Protein AF-A0A7G5H5K5-F1 (afdb_monomer_lite)

Secondary structure (DSSP, 8-state):
-----TTS--SSS------------------HHHHHHHHHHTTPEEEEEEEPTTSS-EEEEEE-SSSS--SPEEEEEESSHHHHHHHHHHHHHHSSEEE-

Sequence (100 aa):
MKAYDPDQLNLFYDFRPLVPAFDKPVESYTRVQDKLEAAAAKNQSLIRLQISYGGGESIIKIQTKGDGATGWRYLRKFNDVKEAKDTYAEMLKSGDYAEG

Structure (mmCIF, N/CA/C/O backbone):
data_AF-A0A7G5H5K5-F1
#
_entry.id   AF-A0A7G5H5K5-F1
#
loop_
_atom_site.group_PDB
_atom_site.id
_atom_site.type_symbol
_atom_site.label_atom_id
_atom_site.label_alt_id
_atom_site.label_comp_id
_atom_site.label_asym_id
_atom_site.label_entity_id
_atom_site.label_seq_id
_atom_site.pdbx_PDB_ins_code
_atom_site.Cartn_x
_atom_site.Cartn_y
_atom_site.Cartn_z
_atom_site.occupancy
_atom_site.B_iso_or_equiv
_atom_site.auth_seq_id
_atom_site.auth_comp_id
_atom_site.auth_asym_id
_atom_site.auth_atom_id
_atom_site.pdbx_PDB_model_num
ATOM 1 N N . MET A 1 1 ? -20.255 -59.292 -8.718 1.00 42.41 1 MET A N 1
ATOM 2 C CA . MET A 1 1 ? -20.382 -58.134 -7.810 1.00 42.41 1 MET A CA 1
ATOM 3 C C . MET A 1 1 ? -19.060 -58.002 -7.078 1.00 42.41 1 MET A C 1
ATOM 5 O O . MET A 1 1 ? -18.733 -58.890 -6.306 1.00 42.41 1 MET A O 1
ATOM 9 N N . LYS A 1 2 ? -18.238 -57.011 -7.439 1.00 46.25 2 LYS A N 1
ATOM 10 C CA . LYS A 1 2 ? -16.940 -56.780 -6.792 1.00 46.25 2 LYS A CA 1
ATOM 11 C C . LYS A 1 2 ? -17.146 -55.762 -5.675 1.00 46.25 2 LYS A C 1
ATOM 13 O O . LYS A 1 2 ? -17.751 -54.721 -5.912 1.00 46.25 2 LYS A O 1
ATOM 18 N N . ALA A 1 3 ? -16.723 -56.146 -4.477 1.00 45.00 3 ALA A N 1
ATOM 19 C CA . ALA A 1 3 ? -16.765 -55.344 -3.268 1.00 45.00 3 ALA A CA 1
ATOM 20 C C . ALA A 1 3 ? -16.015 -54.019 -3.477 1.00 45.00 3 ALA A C 1
ATOM 22 O O . ALA A 1 3 ? -14.933 -54.007 -4.061 1.00 45.00 3 ALA A O 1
ATOM 23 N N . TYR A 1 4 ? -16.622 -52.918 -3.040 1.00 45.72 4 TYR A N 1
ATOM 24 C CA . TYR A 1 4 ? -15.960 -51.623 -2.919 1.00 45.72 4 TYR A CA 1
ATOM 25 C C . TYR A 1 4 ? -15.103 -51.659 -1.647 1.00 45.72 4 TYR A C 1
ATOM 27 O O . TYR A 1 4 ? -15.652 -51.681 -0.548 1.00 45.72 4 TYR A O 1
ATOM 35 N N . ASP A 1 5 ? -13.780 -51.694 -1.802 1.00 55.22 5 ASP A N 1
ATOM 36 C CA . ASP A 1 5 ? -12.823 -51.435 -0.722 1.00 55.22 5 ASP A CA 1
ATOM 37 C C . ASP A 1 5 ? -12.791 -49.918 -0.435 1.00 55.22 5 ASP A C 1
ATOM 39 O O . ASP A 1 5 ? -12.494 -49.140 -1.349 1.00 55.22 5 ASP A O 1
ATOM 43 N N . PRO A 1 6 ? -13.095 -49.458 0.792 1.00 56.53 6 PRO A N 1
ATOM 44 C CA . PRO A 1 6 ? -13.094 -48.034 1.138 1.00 56.53 6 PRO A CA 1
ATOM 45 C C . PRO A 1 6 ? -11.688 -47.422 1.305 1.00 56.53 6 PRO A C 1
ATOM 47 O O . PRO A 1 6 ? -11.581 -46.211 1.479 1.00 56.53 6 PRO A O 1
ATOM 50 N N . ASP A 1 7 ? -10.614 -48.211 1.199 1.00 54.41 7 ASP A N 1
ATOM 51 C CA . ASP A 1 7 ? -9.226 -47.748 1.380 1.00 54.41 7 ASP A CA 1
ATOM 52 C C . ASP A 1 7 ? -8.541 -47.225 0.099 1.00 54.41 7 ASP A C 1
ATOM 54 O O . ASP A 1 7 ? -7.384 -46.807 0.125 1.00 54.41 7 ASP A O 1
ATOM 58 N N . GLN A 1 8 ? -9.237 -47.173 -1.042 1.00 51.41 8 GLN A N 1
ATOM 59 C CA . GLN A 1 8 ? -8.686 -46.624 -2.296 1.00 51.41 8 GLN A CA 1
ATOM 60 C C . GLN A 1 8 ? -8.892 -45.109 -2.476 1.00 51.41 8 GLN A C 1
ATOM 62 O O . GLN A 1 8 ? -8.897 -44.599 -3.596 1.00 51.41 8 GLN A O 1
ATOM 67 N N . LEU A 1 9 ? -9.047 -44.361 -1.382 1.00 52.47 9 LEU A N 1
ATOM 68 C CA . LEU A 1 9 ? -9.346 -42.927 -1.406 1.00 52.47 9 LEU A CA 1
ATOM 69 C C . LEU A 1 9 ? -8.340 -42.108 -0.588 1.00 52.47 9 LEU A C 1
ATOM 71 O O . LEU A 1 9 ? -8.744 -41.275 0.202 1.00 52.47 9 LEU A O 1
ATOM 75 N N . ASN A 1 10 ? -7.031 -42.322 -0.777 1.00 51.19 10 ASN A N 1
ATOM 76 C CA . ASN A 1 10 ? -5.987 -41.454 -0.199 1.00 51.19 10 ASN A CA 1
ATOM 77 C C . ASN A 1 10 ? -4.680 -41.434 -1.022 1.00 51.19 10 ASN A C 1
ATOM 79 O O . ASN A 1 10 ? -3.590 -41.608 -0.492 1.00 51.19 10 ASN A O 1
ATOM 83 N N . LEU A 1 11 ? -4.767 -41.203 -2.336 1.00 50.34 11 LEU A N 1
ATOM 84 C CA . LEU A 1 11 ? -3.591 -41.107 -3.225 1.00 50.34 11 LEU A CA 1
ATOM 85 C C . LEU A 1 11 ? -3.262 -39.680 -3.701 1.00 50.34 11 LEU A C 1
ATOM 87 O O . LEU A 1 11 ? -2.520 -39.509 -4.662 1.00 50.34 11 LEU A O 1
ATOM 91 N N . PHE A 1 12 ? -3.762 -38.647 -3.010 1.00 46.88 12 PHE A N 1
ATOM 92 C CA . PHE A 1 12 ? -3.377 -37.245 -3.264 1.00 46.88 12 PHE A CA 1
ATOM 93 C C . PHE A 1 12 ? -3.002 -36.451 -2.000 1.00 46.88 12 PH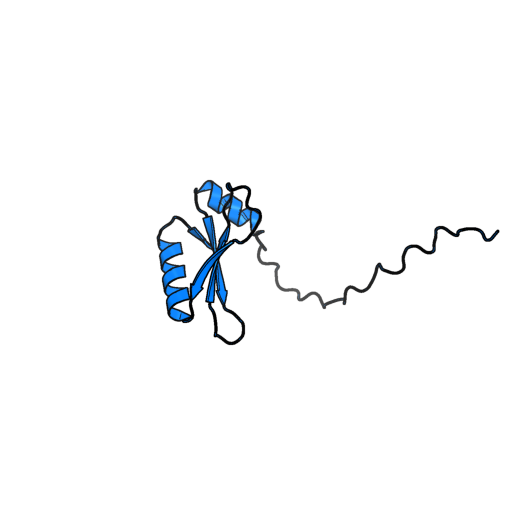E A C 1
ATOM 95 O O . PHE A 1 12 ? -2.981 -35.222 -2.022 1.00 46.88 12 PHE A O 1
ATOM 102 N N . TYR A 1 13 ? -2.651 -37.137 -0.911 1.00 46.69 13 TYR A N 1
ATOM 103 C CA . TYR A 1 13 ? -1.959 -36.537 0.230 1.00 46.69 13 TYR A CA 1
ATOM 104 C C . TYR A 1 13 ? -0.530 -37.069 0.281 1.00 46.69 13 TYR A C 1
ATOM 106 O O . TYR A 1 13 ? -0.296 -38.109 0.872 1.00 46.69 13 TYR A O 1
ATOM 114 N N . ASP A 1 14 ? 0.385 -36.387 -0.405 1.00 49.12 14 ASP A N 1
ATOM 115 C CA . ASP A 1 14 ? 1.746 -36.065 0.059 1.00 49.12 14 ASP A CA 1
ATOM 116 C C . ASP A 1 14 ? 2.659 -35.786 -1.131 1.00 49.12 14 ASP A C 1
ATOM 118 O O . ASP A 1 14 ? 3.262 -36.682 -1.706 1.00 49.12 14 ASP A O 1
ATOM 122 N N . PHE A 1 15 ? 2.797 -34.508 -1.475 1.00 40.38 15 PHE A N 1
ATOM 123 C CA . PHE A 1 15 ? 4.040 -33.989 -2.041 1.00 40.38 15 PHE A CA 1
ATOM 124 C C . PHE A 1 15 ? 4.140 -32.503 -1.691 1.00 40.38 15 PHE A C 1
ATOM 126 O O . PHE A 1 15 ? 3.947 -31.611 -2.515 1.00 40.38 15 PHE A O 1
ATOM 133 N N . ARG A 1 16 ? 4.418 -32.214 -0.415 1.00 52.78 16 ARG A N 1
ATOM 134 C CA . ARG A 1 16 ? 5.093 -30.958 -0.074 1.00 52.78 16 ARG A CA 1
ATOM 135 C C . ARG A 1 16 ? 6.580 -31.224 -0.283 1.00 52.78 16 ARG A C 1
ATOM 137 O O . ARG A 1 16 ? 7.100 -32.119 0.382 1.00 52.78 16 ARG A O 1
ATOM 144 N N . PRO A 1 17 ? 7.294 -30.508 -1.165 1.00 44.16 17 PRO A N 1
ATOM 145 C CA . PRO A 1 17 ? 8.741 -30.546 -1.087 1.00 44.16 17 PRO A CA 1
ATOM 146 C C . PRO A 1 17 ? 9.128 -30.019 0.299 1.00 44.16 17 PRO A C 1
ATOM 148 O O . PRO A 1 17 ? 8.742 -28.912 0.679 1.00 44.16 17 PRO A O 1
ATOM 151 N N . LEU A 1 18 ? 9.840 -30.847 1.065 1.00 47.81 18 LEU A N 1
ATOM 152 C CA . LEU A 1 18 ? 10.590 -30.448 2.251 1.00 47.81 18 LEU A CA 1
ATOM 153 C C . LEU A 1 18 ? 11.594 -29.374 1.820 1.00 47.81 18 LEU A C 1
ATOM 155 O O . LEU A 1 18 ? 12.729 -29.668 1.455 1.00 47.81 18 LEU A O 1
ATOM 159 N N . VAL A 1 19 ? 11.154 -28.118 1.803 1.00 53.94 19 VAL A N 1
ATOM 160 C CA . VAL A 1 19 ? 12.064 -26.981 1.733 1.00 53.94 19 VAL A CA 1
ATOM 161 C C . VAL A 1 19 ? 12.833 -27.006 3.054 1.00 53.94 19 VAL A C 1
ATOM 163 O O . VAL A 1 19 ? 12.181 -27.036 4.103 1.00 53.94 19 VAL A O 1
ATOM 166 N N . PRO A 1 20 ? 14.179 -27.046 3.051 1.00 43.47 20 PRO A N 1
ATOM 167 C CA . PRO A 1 20 ? 14.938 -26.971 4.288 1.00 43.47 20 PRO A CA 1
ATOM 168 C C . PRO A 1 20 ? 14.498 -25.704 5.012 1.00 43.47 20 PRO A C 1
ATOM 170 O O . PRO A 1 20 ? 14.516 -24.614 4.433 1.00 43.47 20 PRO A O 1
ATOM 173 N N . ALA A 1 21 ? 14.018 -25.881 6.243 1.00 47.81 21 ALA A N 1
ATOM 174 C CA . ALA A 1 21 ? 13.641 -24.794 7.120 1.00 47.81 21 ALA A CA 1
ATOM 175 C C . ALA A 1 21 ? 14.868 -23.894 7.272 1.00 47.81 21 ALA A C 1
ATOM 177 O O . ALA A 1 21 ? 15.813 -24.213 7.989 1.00 47.81 21 ALA A O 1
ATOM 178 N N . PHE A 1 22 ? 14.887 -22.796 6.520 1.00 48.03 22 PHE A N 1
ATOM 179 C CA . PHE A 1 22 ? 15.791 -21.703 6.796 1.00 48.03 22 PHE A CA 1
ATOM 180 C C . PHE A 1 22 ? 15.387 -21.185 8.171 1.00 48.03 22 PHE A C 1
ATOM 182 O O . PHE A 1 22 ? 14.349 -20.539 8.307 1.00 48.03 22 PHE A O 1
ATOM 189 N N . ASP A 1 23 ? 16.208 -21.514 9.163 1.00 45.59 23 ASP A N 1
ATOM 190 C CA . ASP A 1 23 ? 16.214 -21.002 10.533 1.00 45.59 23 ASP A CA 1
ATOM 191 C C . ASP A 1 23 ? 16.558 -19.500 10.510 1.00 45.59 23 ASP A C 1
ATOM 193 O O . ASP A 1 23 ? 17.594 -19.029 10.973 1.00 45.59 23 ASP A O 1
ATOM 197 N N . LYS A 1 24 ? 15.719 -18.723 9.824 1.00 46.12 24 LYS A N 1
ATOM 198 C CA . LYS A 1 24 ? 15.648 -17.285 10.017 1.00 46.12 24 LYS A CA 1
ATOM 199 C C . LYS A 1 24 ? 14.707 -17.095 11.198 1.00 46.12 24 LYS A C 1
ATOM 201 O O . LYS A 1 24 ? 13.635 -17.709 11.184 1.00 46.12 24 LYS A O 1
ATOM 206 N N . PRO A 1 25 ? 15.061 -16.265 12.193 1.00 42.19 25 PRO A N 1
ATOM 207 C CA . PRO A 1 25 ? 14.105 -15.892 13.219 1.00 42.19 25 PRO A CA 1
ATOM 208 C C . PRO A 1 25 ? 12.851 -15.424 12.489 1.00 42.19 25 PRO A C 1
ATOM 210 O O . PRO A 1 25 ? 12.930 -14.586 11.588 1.00 42.19 25 PRO A O 1
ATOM 213 N N . VAL A 1 26 ? 11.717 -16.050 12.795 1.00 50.16 26 VAL A N 1
ATOM 214 C CA . VAL A 1 26 ? 10.418 -15.641 12.272 1.00 50.16 26 VAL A CA 1
ATOM 215 C C . VAL A 1 26 ? 10.137 -14.296 12.933 1.00 50.16 26 VAL A C 1
ATOM 217 O O . VAL A 1 26 ? 9.459 -14.231 13.953 1.00 50.16 26 VAL A O 1
ATOM 220 N N . GLU A 1 27 ? 10.758 -13.231 12.418 1.00 41.78 27 GLU A N 1
ATOM 221 C CA . GLU A 1 27 ? 10.397 -11.855 12.720 1.00 41.78 27 GLU A CA 1
ATOM 222 C C . GLU A 1 27 ? 8.897 -11.789 12.498 1.00 41.78 27 GLU A C 1
ATOM 224 O O . GLU A 1 27 ? 8.441 -11.934 11.367 1.00 41.78 27 GLU A O 1
ATOM 229 N N . SER A 1 28 ? 8.164 -11.727 13.612 1.00 46.62 28 SER A N 1
ATOM 230 C CA . SER A 1 28 ? 6.733 -11.478 13.737 1.00 46.62 28 SER A CA 1
ATOM 231 C C . SER A 1 28 ? 6.066 -11.213 12.386 1.00 46.62 28 SER A C 1
ATOM 233 O O . SER A 1 28 ? 5.935 -10.058 11.976 1.00 46.62 28 SER A O 1
ATOM 235 N N . TYR A 1 29 ? 5.653 -12.273 11.679 1.00 50.97 29 TYR A N 1
ATOM 236 C CA . TYR A 1 29 ? 4.799 -12.134 10.503 1.00 50.97 29 TYR A CA 1
ATOM 237 C C . TYR A 1 29 ? 3.430 -11.693 11.017 1.00 50.97 29 TYR A C 1
ATOM 239 O O . TYR A 1 29 ? 2.515 -12.500 11.185 1.00 50.97 29 TYR A O 1
ATOM 247 N N . THR A 1 30 ? 3.315 -10.405 11.328 1.00 59.31 30 THR A N 1
ATOM 248 C CA . THR A 1 30 ? 2.057 -9.760 11.667 1.00 59.31 30 THR A CA 1
ATOM 249 C C . THR A 1 30 ? 1.151 -9.959 10.470 1.00 59.31 30 THR A C 1
ATOM 251 O O . THR A 1 30 ? 1.498 -9.569 9.347 1.00 59.31 30 THR A O 1
ATOM 254 N N . ARG A 1 31 ? 0.023 -10.642 10.676 1.00 71.25 31 ARG A N 1
ATOM 255 C CA . ARG A 1 31 ? -0.858 -10.991 9.566 1.00 71.25 31 ARG A CA 1
ATOM 256 C C . ARG A 1 31 ? -1.342 -9.685 8.944 1.00 71.25 31 ARG A C 1
ATOM 258 O O . ARG A 1 31 ? -1.592 -8.710 9.648 1.00 71.25 31 ARG A O 1
ATOM 265 N N . VAL A 1 32 ? -1.521 -9.660 7.624 1.00 71.06 32 VAL A N 1
ATOM 266 C CA . VAL A 1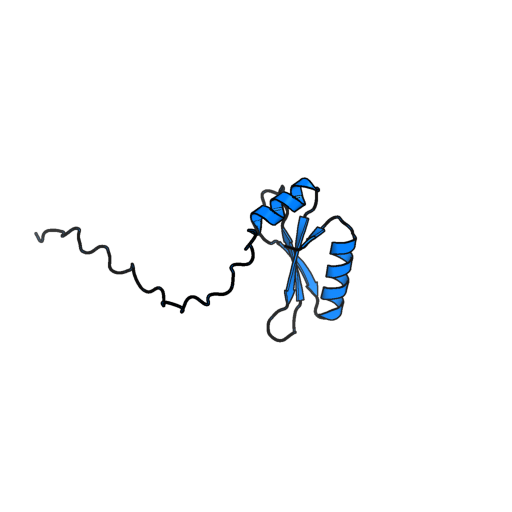 32 ? -2.099 -8.490 6.927 1.00 71.06 32 VAL A CA 1
ATOM 267 C C . VAL A 1 32 ? -3.426 -8.078 7.574 1.00 71.06 32 VAL A C 1
ATOM 269 O O . VAL A 1 32 ? -3.745 -6.899 7.651 1.00 71.06 32 VAL A O 1
ATOM 272 N N . GLN A 1 33 ? -4.166 -9.047 8.113 1.00 68.44 33 GLN A N 1
ATOM 273 C CA . GLN A 1 33 ? -5.394 -8.814 8.859 1.00 68.44 33 GLN A CA 1
ATOM 274 C C . GLN A 1 33 ? -5.182 -8.052 10.176 1.00 68.44 33 GLN A C 1
ATOM 276 O O . GLN A 1 33 ? -5.969 -7.157 10.466 1.00 68.44 33 GLN A O 1
ATOM 281 N N . ASP A 1 34 ? -4.103 -8.322 10.913 1.00 77.62 34 ASP A N 1
ATOM 282 C CA . ASP A 1 34 ? -3.761 -7.597 12.144 1.00 77.62 34 ASP A CA 1
ATOM 283 C C . ASP A 1 34 ? -3.349 -6.154 11.813 1.00 77.62 34 ASP A C 1
ATOM 285 O O . ASP A 1 34 ? -3.753 -5.209 12.489 1.00 77.62 34 ASP A O 1
ATOM 289 N N . LYS A 1 35 ? -2.601 -5.959 10.715 1.00 77.50 35 LYS A N 1
ATOM 290 C CA . LYS A 1 35 ? -2.278 -4.617 10.205 1.00 77.50 35 LYS A CA 1
ATOM 291 C C . LYS A 1 35 ? -3.531 -3.863 9.765 1.00 77.50 35 LYS A C 1
ATOM 293 O O . LYS A 1 35 ? -3.657 -2.676 10.045 1.00 77.50 35 LYS A O 1
ATOM 298 N N . LEU A 1 36 ? -4.462 -4.546 9.099 1.00 78.94 36 LEU A N 1
ATOM 299 C CA . LEU A 1 36 ? -5.725 -3.967 8.642 1.00 78.94 36 LEU A CA 1
ATOM 300 C C . LEU A 1 36 ? -6.586 -3.561 9.835 1.00 78.94 36 LEU A C 1
ATOM 302 O O . LEU A 1 36 ? -7.224 -2.517 9.812 1.00 78.94 36 LEU A O 1
ATOM 306 N N . GLU A 1 37 ? -6.601 -4.378 10.883 1.00 78.69 37 GLU A N 1
ATOM 307 C CA . GLU A 1 37 ? -7.305 -4.091 12.123 1.00 78.69 37 GLU A CA 1
ATOM 308 C C . GLU A 1 37 ? -6.691 -2.909 12.876 1.00 78.69 37 GLU A C 1
ATOM 310 O O . GLU A 1 37 ? -7.428 -2.014 13.286 1.00 78.69 37 GLU A O 1
ATOM 315 N N . ALA A 1 38 ? -5.363 -2.848 12.978 1.00 80.12 38 ALA A N 1
ATOM 316 C CA . ALA A 1 38 ? -4.658 -1.715 13.570 1.00 80.12 38 ALA A CA 1
ATOM 317 C C . ALA A 1 38 ? -4.855 -0.414 12.769 1.00 80.12 38 ALA A C 1
ATOM 319 O O . ALA A 1 38 ? -5.027 0.651 13.362 1.00 80.12 38 ALA A O 1
ATOM 320 N N . ALA A 1 39 ? -4.860 -0.497 11.435 1.00 83.25 39 ALA A N 1
ATOM 321 C CA . ALA A 1 39 ? -5.159 0.628 10.555 1.00 83.25 39 ALA A CA 1
ATOM 322 C C . ALA A 1 39 ? -6.617 1.077 10.731 1.00 83.25 39 ALA A C 1
ATOM 324 O O . ALA A 1 39 ? -6.875 2.245 11.004 1.00 83.25 39 ALA A O 1
ATOM 325 N N . ALA A 1 40 ? -7.570 0.146 10.704 1.00 79.94 40 ALA A N 1
ATOM 326 C CA . ALA A 1 40 ? -8.986 0.446 10.884 1.00 79.94 40 ALA A CA 1
ATOM 327 C C . ALA A 1 40 ? -9.300 1.050 12.262 1.00 79.94 40 ALA A C 1
ATOM 329 O O . ALA A 1 40 ? -10.121 1.957 12.348 1.00 79.94 40 ALA A O 1
ATOM 330 N N . ALA A 1 41 ? -8.615 0.618 13.327 1.00 82.69 41 ALA A N 1
ATOM 331 C CA . ALA A 1 41 ? -8.727 1.228 14.656 1.00 82.69 41 ALA A CA 1
ATOM 332 C C . ALA A 1 41 ? -8.309 2.712 14.672 1.00 82.69 41 ALA A C 1
ATOM 334 O O . ALA A 1 41 ? -8.743 3.471 15.535 1.00 82.69 41 ALA A O 1
ATOM 335 N N . LYS A 1 42 ? -7.490 3.134 13.702 1.00 82.69 42 LYS A N 1
ATOM 336 C CA . LYS A 1 42 ? -7.078 4.525 13.473 1.00 82.69 42 LYS A CA 1
ATOM 337 C C . LYS A 1 42 ? -7.878 5.214 12.360 1.00 82.69 42 LYS A C 1
ATOM 339 O O . LYS A 1 42 ? -7.510 6.311 11.961 1.00 82.69 42 LYS A O 1
ATOM 344 N N . ASN A 1 43 ? -8.952 4.595 11.861 1.00 81.06 43 ASN A N 1
ATOM 345 C CA . ASN A 1 43 ? -9.691 5.014 10.660 1.00 81.06 43 ASN A CA 1
ATOM 346 C C . ASN A 1 43 ? -8.819 5.097 9.392 1.00 81.06 43 ASN A C 1
ATOM 348 O O . ASN A 1 43 ? -9.125 5.843 8.468 1.00 81.06 43 ASN A O 1
ATOM 352 N N . GLN A 1 44 ? -7.739 4.319 9.344 1.00 83.00 44 GLN A N 1
ATOM 353 C CA . GLN A 1 44 ? -6.810 4.251 8.223 1.00 83.00 44 GLN A CA 1
ATOM 354 C C . GLN A 1 44 ? -7.098 3.036 7.339 1.00 83.00 44 GLN A C 1
ATOM 356 O O . GLN A 1 44 ? -7.591 2.000 7.793 1.00 83.00 44 GLN A O 1
ATOM 361 N N . SER A 1 45 ? -6.725 3.150 6.069 1.00 85.44 45 SER A N 1
ATOM 362 C CA . SER A 1 45 ? -6.753 2.046 5.103 1.00 85.44 45 SER A CA 1
ATOM 363 C C . SER A 1 45 ? -5.349 1.504 4.849 1.00 85.44 45 SER A C 1
ATOM 365 O O . SER A 1 45 ? -4.377 2.248 4.913 1.00 85.44 45 SER A O 1
ATOM 367 N N . LEU A 1 46 ? -5.208 0.219 4.525 1.00 87.56 46 LEU A N 1
ATOM 368 C CA . LEU A 1 46 ? -3.905 -0.312 4.128 1.00 87.56 46 LEU A CA 1
ATOM 369 C C . LEU A 1 46 ? -3.615 0.005 2.668 1.00 87.56 46 LEU A C 1
ATOM 371 O O . LEU A 1 46 ? -4.487 -0.163 1.816 1.00 87.56 46 LEU A O 1
ATOM 375 N N . ILE A 1 47 ? -2.376 0.375 2.365 1.00 89.19 47 ILE A N 1
ATOM 376 C CA . ILE A 1 47 ? -1.871 0.491 0.999 1.00 89.19 47 ILE A CA 1
ATOM 377 C C . ILE A 1 47 ? -0.620 -0.353 0.802 1.00 89.19 47 ILE A C 1
ATOM 379 O O . ILE A 1 47 ? 0.157 -0.581 1.724 1.00 89.19 47 ILE A O 1
ATOM 383 N N . ARG A 1 48 ? -0.428 -0.807 -0.435 1.00 88.81 48 ARG A N 1
ATOM 384 C CA . ARG A 1 48 ? 0.739 -1.572 -0.870 1.00 88.81 48 ARG A CA 1
ATOM 385 C C . ARG A 1 48 ? 1.155 -1.120 -2.258 1.00 88.81 48 ARG A C 1
ATOM 387 O O . ARG A 1 48 ? 0.331 -1.088 -3.173 1.00 88.81 48 ARG A O 1
ATOM 394 N N . LEU A 1 49 ? 2.450 -0.888 -2.439 1.00 87.12 49 LEU A N 1
ATOM 395 C CA . LEU A 1 49 ? 3.053 -0.733 -3.756 1.00 87.12 49 LEU A CA 1
ATOM 396 C C . LEU A 1 49 ? 3.463 -2.107 -4.307 1.00 87.12 49 LEU A C 1
ATOM 398 O O . LEU A 1 49 ? 4.233 -2.845 -3.696 1.00 87.12 49 LEU A O 1
ATOM 402 N N . GLN A 1 50 ? 2.947 -2.467 -5.477 1.00 86.75 50 GLN A N 1
ATOM 403 C CA . GLN A 1 50 ? 3.357 -3.644 -6.234 1.00 86.75 50 GLN A CA 1
ATOM 404 C C . GLN A 1 50 ? 4.115 -3.194 -7.481 1.00 86.75 50 GLN A C 1
ATOM 406 O O . GLN A 1 50 ? 3.532 -2.606 -8.387 1.00 86.75 50 GLN A O 1
ATOM 411 N N . ILE A 1 51 ? 5.405 -3.511 -7.538 1.00 83.00 51 ILE A N 1
ATOM 412 C CA . ILE A 1 51 ? 6.250 -3.266 -8.709 1.00 83.00 51 ILE A CA 1
ATOM 413 C C . ILE A 1 51 ? 6.297 -4.558 -9.527 1.00 83.00 51 ILE A C 1
ATOM 415 O O . ILE A 1 51 ? 6.595 -5.626 -8.988 1.00 83.00 51 ILE A O 1
ATOM 419 N N . SER A 1 52 ? 5.962 -4.480 -10.812 1.00 77.12 52 SER A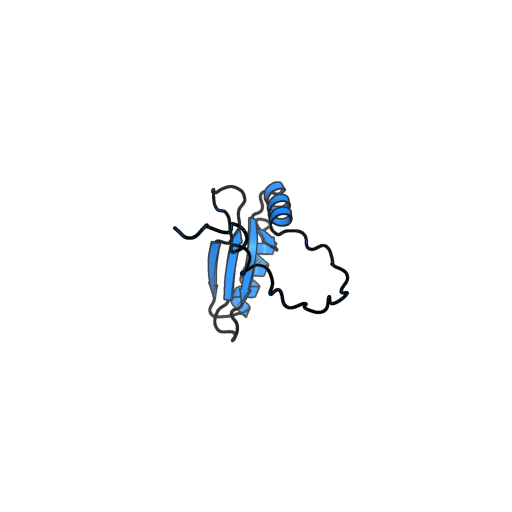 N 1
ATOM 420 C CA . SER A 1 52 ? 5.981 -5.636 -11.709 1.00 77.12 52 SER A CA 1
ATOM 421 C C . SER A 1 52 ? 7.413 -6.048 -12.049 1.00 77.12 52 SER A C 1
ATOM 423 O O . SER A 1 52 ? 8.309 -5.211 -12.189 1.00 77.12 52 SER A O 1
ATOM 425 N N . TYR A 1 53 ? 7.629 -7.357 -12.194 1.00 59.19 53 TYR A N 1
ATOM 426 C CA . TYR A 1 53 ? 8.927 -7.911 -12.569 1.00 59.19 53 TYR A CA 1
ATOM 427 C C . TYR A 1 53 ? 9.294 -7.427 -13.982 1.00 59.19 53 TYR A C 1
ATOM 429 O O . TYR A 1 53 ? 8.496 -7.567 -14.904 1.00 59.19 53 TYR A O 1
ATOM 437 N N . GLY A 1 54 ? 10.468 -6.809 -14.139 1.00 65.38 54 GLY A N 1
ATOM 438 C CA . GLY A 1 54 ? 10.894 -6.176 -15.397 1.00 65.38 54 GLY A CA 1
ATOM 439 C C . GLY A 1 54 ? 10.691 -4.657 -15.474 1.00 65.38 54 GLY A C 1
ATOM 440 O O . GLY A 1 54 ? 10.968 -4.072 -16.514 1.00 65.38 54 GLY A O 1
ATOM 441 N N . GLY A 1 55 ? 10.239 -4.001 -14.397 1.00 61.25 55 GLY A N 1
ATOM 442 C CA . GLY A 1 55 ? 10.270 -2.534 -14.271 1.00 61.25 55 GLY A CA 1
ATOM 443 C C . GLY A 1 55 ? 9.230 -1.764 -15.091 1.00 61.25 55 GLY A C 1
ATOM 444 O O . GLY A 1 55 ? 9.240 -0.540 -15.056 1.00 61.25 55 GLY A O 1
ATOM 445 N N . GLY A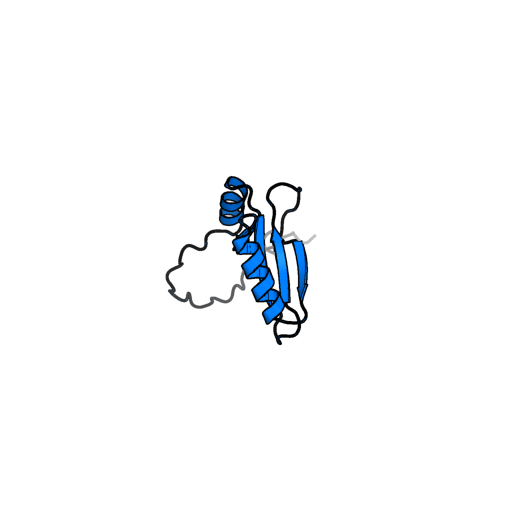 1 56 ? 8.332 -2.451 -15.802 1.00 64.31 56 GLY A N 1
ATOM 446 C CA . GLY A 1 56 ? 7.388 -1.800 -16.714 1.00 64.31 56 GLY A CA 1
ATOM 447 C C . GLY A 1 56 ? 6.195 -1.124 -16.037 1.00 64.31 56 GLY A C 1
ATOM 448 O O . GLY A 1 56 ? 5.684 -0.137 -16.552 1.00 64.31 56 GLY A O 1
ATOM 449 N N . GLU A 1 57 ? 5.715 -1.646 -14.903 1.00 79.94 57 GLU A N 1
ATOM 450 C CA . GLU A 1 57 ? 4.454 -1.179 -14.315 1.00 79.94 57 GLU A CA 1
ATOM 451 C C . GLU A 1 57 ? 4.488 -1.248 -12.791 1.00 79.94 57 GLU A C 1
ATOM 453 O O . GLU A 1 57 ? 4.779 -2.295 -12.205 1.00 79.94 57 GLU A O 1
ATOM 458 N N . SER A 1 58 ? 4.144 -0.135 -12.149 1.00 85.88 58 SER A N 1
ATOM 459 C CA . SER A 1 58 ? 3.991 -0.037 -10.700 1.00 85.88 58 SER A CA 1
ATOM 460 C C . SER A 1 58 ? 2.536 0.243 -10.355 1.00 85.88 58 SER A C 1
ATOM 462 O O . SER A 1 58 ? 1.883 1.072 -10.979 1.00 85.88 58 SER A O 1
ATOM 464 N N . ILE A 1 59 ? 1.995 -0.470 -9.376 1.00 87.31 59 ILE A N 1
ATOM 465 C CA . ILE A 1 59 ? 0.574 -0.431 -9.041 1.00 87.31 59 ILE A CA 1
ATOM 466 C C . ILE A 1 59 ? 0.433 -0.220 -7.542 1.00 87.31 59 ILE A C 1
ATOM 468 O O . ILE A 1 59 ? 0.963 -1.001 -6.756 1.00 87.31 59 ILE A O 1
ATOM 472 N N . ILE A 1 60 ? -0.326 0.795 -7.143 1.00 87.94 60 ILE A N 1
ATOM 473 C CA . ILE A 1 60 ? -0.748 0.967 -5.755 1.00 87.94 60 ILE A CA 1
ATOM 474 C C . ILE A 1 60 ? -2.075 0.236 -5.569 1.00 87.94 60 ILE A C 1
ATOM 476 O O . ILE A 1 60 ? -3.018 0.405 -6.349 1.00 87.94 60 ILE A O 1
ATOM 480 N N . LYS A 1 61 ? -2.135 -0.599 -4.535 1.00 89.81 61 LYS A N 1
ATOM 481 C CA . LYS A 1 61 ? -3.334 -1.311 -4.101 1.00 89.81 61 LYS A CA 1
ATOM 482 C C . LYS A 1 61 ? -3.758 -0.823 -2.723 1.00 89.81 61 LYS A C 1
ATOM 484 O O . LYS A 1 61 ? -2.905 -0.451 -1.925 1.00 89.81 61 LYS A O 1
ATOM 489 N N . ILE A 1 62 ? -5.058 -0.861 -2.453 1.00 87.81 62 ILE A N 1
ATOM 490 C CA . ILE A 1 62 ? -5.676 -0.458 -1.188 1.00 87.81 62 ILE A CA 1
ATOM 491 C C . ILE A 1 62 ? -6.500 -1.609 -0.606 1.00 87.81 62 ILE A C 1
ATOM 493 O O . ILE A 1 62 ? -7.133 -2.360 -1.349 1.00 87.81 62 ILE A O 1
ATOM 497 N N . GLN A 1 63 ? -6.516 -1.747 0.714 1.00 85.62 63 GLN A N 1
ATOM 498 C CA . GLN A 1 63 ? -7.407 -2.646 1.437 1.00 85.62 63 GLN A CA 1
ATOM 499 C C . GLN A 1 63 ? -8.081 -1.886 2.588 1.00 85.62 63 GLN A C 1
ATOM 501 O O . GLN A 1 63 ? -7.408 -1.272 3.414 1.00 85.62 63 GLN A O 1
ATOM 506 N N . THR A 1 64 ? -9.416 -1.927 2.644 1.00 80.19 64 THR A N 1
ATOM 507 C CA . THR A 1 64 ? -10.232 -1.219 3.645 1.00 80.19 64 THR A CA 1
ATOM 508 C C . THR A 1 64 ? -11.049 -2.209 4.482 1.00 80.19 64 THR A C 1
ATOM 510 O O . THR A 1 64 ? -11.533 -3.221 3.971 1.00 80.19 64 THR A O 1
ATOM 513 N N . LYS A 1 65 ? -11.212 -1.942 5.785 1.00 67.25 65 LYS A N 1
ATOM 514 C CA . LYS A 1 65 ? -12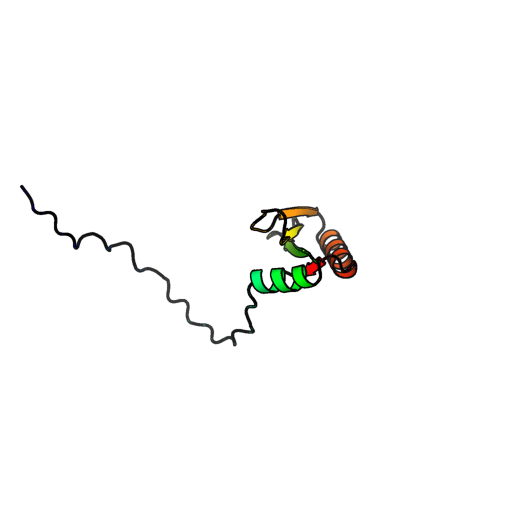.082 -2.722 6.687 1.00 67.25 65 LYS A CA 1
ATOM 515 C C . LYS A 1 65 ? -13.440 -2.017 6.762 1.00 67.25 65 LYS A C 1
ATOM 517 O O . LYS A 1 65 ? -13.636 -1.170 7.620 1.00 67.25 65 LYS A O 1
ATOM 522 N N . GLY A 1 66 ? -14.361 -2.307 5.844 1.00 57.97 66 GLY A N 1
ATOM 523 C CA . GLY A 1 66 ? -15.707 -1.713 5.929 1.00 57.97 66 GLY A CA 1
ATOM 524 C C . GLY A 1 66 ? -16.602 -1.875 4.706 1.00 57.97 66 GLY A C 1
ATOM 525 O O . GLY A 1 66 ? -17.815 -1.924 4.849 1.00 57.97 66 GLY A O 1
ATOM 526 N N . ASP A 1 67 ? -16.030 -2.043 3.516 1.00 54.56 67 ASP A N 1
ATOM 527 C CA . ASP A 1 67 ? -16.796 -1.943 2.263 1.00 54.56 67 ASP A CA 1
ATOM 528 C C . ASP A 1 67 ? -17.323 -3.298 1.738 1.00 54.56 67 ASP A C 1
ATOM 530 O O . ASP A 1 67 ? -17.483 -3.501 0.536 1.00 54.56 67 ASP A O 1
ATOM 534 N N . GLY A 1 68 ? -17.456 -4.306 2.614 1.00 52.25 68 GLY A N 1
ATOM 535 C CA . GLY A 1 68 ? -17.706 -5.706 2.212 1.00 52.25 68 GLY A CA 1
ATOM 536 C C . GLY A 1 68 ? -16.586 -6.321 1.350 1.00 52.25 68 GLY A C 1
ATOM 537 O O . GLY A 1 68 ? -16.702 -7.441 0.858 1.00 52.25 68 GLY A O 1
ATOM 538 N N . ALA A 1 69 ? -15.491 -5.583 1.166 1.00 54.25 69 ALA A N 1
ATOM 539 C CA . ALA A 1 69 ? -14.390 -5.889 0.277 1.00 54.25 69 ALA A CA 1
ATOM 540 C C . ALA A 1 69 ? -13.315 -6.707 0.992 1.00 54.25 69 ALA A C 1
ATOM 542 O O . ALA A 1 69 ? -12.431 -6.164 1.655 1.00 54.25 69 ALA A O 1
ATOM 543 N N . THR A 1 70 ? -13.348 -8.025 0.843 1.00 62.62 70 THR A N 1
ATOM 544 C CA . THR A 1 70 ? -12.246 -8.882 1.280 1.00 62.62 70 THR A CA 1
ATOM 545 C C . THR A 1 70 ? -11.146 -8.895 0.216 1.00 62.62 70 THR A C 1
ATOM 547 O O . THR A 1 70 ? -11.194 -9.649 -0.750 1.00 62.62 70 THR A O 1
ATOM 550 N N . GLY A 1 71 ? -10.131 -8.041 0.382 1.00 74.06 71 GLY A N 1
ATOM 551 C CA . GLY A 1 71 ? -8.873 -8.142 -0.366 1.00 74.06 71 GLY A CA 1
ATOM 552 C C . GLY A 1 71 ? -8.329 -6.832 -0.931 1.00 74.06 71 GLY A C 1
ATOM 553 O O . GLY A 1 71 ? -8.907 -5.759 -0.778 1.00 74.06 71 GLY A O 1
ATOM 554 N N . TRP A 1 72 ? -7.174 -6.944 -1.585 1.00 83.50 72 TRP A N 1
ATOM 555 C CA . TRP A 1 72 ? -6.467 -5.825 -2.199 1.00 83.50 72 TRP A CA 1
ATOM 556 C C . TRP A 1 72 ? -7.169 -5.350 -3.472 1.00 83.50 72 TRP A C 1
ATOM 558 O O . TRP A 1 72 ? -7.216 -6.071 -4.469 1.00 83.50 72 TRP A O 1
ATOM 568 N N . ARG A 1 73 ? -7.651 -4.109 -3.463 1.00 83.56 73 ARG A N 1
ATOM 569 C CA . ARG A 1 73 ? -8.226 -3.430 -4.626 1.00 83.56 73 ARG A CA 1
ATOM 570 C C . ARG A 1 73 ? -7.168 -2.609 -5.352 1.00 83.56 73 ARG A C 1
ATOM 572 O O . ARG A 1 73 ? -6.264 -2.056 -4.734 1.00 83.56 73 ARG A O 1
ATOM 579 N N . TYR A 1 74 ? -7.287 -2.524 -6.671 1.00 84.56 74 TYR A N 1
ATOM 580 C CA . TYR A 1 74 ? -6.450 -1.651 -7.489 1.00 84.56 74 TYR A CA 1
ATOM 581 C C . TYR A 1 74 ? -6.840 -0.194 -7.242 1.00 84.56 74 TYR A C 1
ATOM 583 O O . TYR A 1 74 ? -8.009 0.149 -7.391 1.00 84.56 74 TYR A O 1
ATOM 591 N N . LEU A 1 75 ? -5.872 0.645 -6.871 1.00 85.25 75 LEU A N 1
ATOM 592 C CA . LEU A 1 75 ? -6.088 2.079 -6.694 1.00 85.25 75 LEU A CA 1
ATOM 593 C C . LEU A 1 75 ? -5.601 2.852 -7.918 1.00 85.25 75 LEU A C 1
ATOM 595 O O . LEU A 1 75 ? -6.362 3.588 -8.538 1.00 85.25 75 LEU A O 1
ATOM 599 N N . ARG A 1 76 ? -4.321 2.685 -8.271 1.00 83.94 76 ARG A N 1
ATOM 600 C CA . ARG A 1 76 ? -3.694 3.436 -9.362 1.00 83.94 76 ARG A CA 1
ATOM 601 C C . ARG A 1 76 ? -2.526 2.672 -9.970 1.00 83.94 76 ARG A C 1
ATOM 603 O O . ARG A 1 76 ? -1.806 1.967 -9.265 1.00 83.94 76 ARG A O 1
ATOM 610 N N . LYS A 1 77 ? -2.348 2.829 -11.280 1.00 87.44 77 LYS A N 1
ATOM 611 C CA . LYS A 1 77 ? -1.221 2.303 -12.055 1.00 87.44 77 LYS A CA 1
ATOM 612 C C . LYS A 1 77 ? -0.311 3.452 -12.479 1.00 87.44 77 LYS A C 1
ATOM 614 O O . LYS A 1 77 ? -0.795 4.529 -12.820 1.00 87.44 77 LYS A O 1
ATOM 619 N N . PHE A 1 78 ? 0.981 3.178 -12.491 1.00 86.12 78 PHE A N 1
ATOM 620 C CA . PHE A 1 78 ? 2.052 4.073 -12.886 1.00 86.12 78 PHE A CA 1
ATOM 621 C C . PHE A 1 78 ? 2.963 3.347 -13.870 1.00 86.12 78 PHE A C 1
ATOM 623 O O . PHE A 1 78 ? 3.300 2.175 -13.671 1.00 86.12 78 PHE A O 1
ATOM 630 N N . ASN A 1 79 ? 3.360 4.060 -14.919 1.00 84.25 79 ASN A N 1
ATOM 631 C CA . ASN A 1 79 ? 4.341 3.577 -15.893 1.00 84.25 79 ASN A CA 1
ATOM 632 C C . ASN A 1 79 ? 5.774 3.900 -15.444 1.00 84.25 79 ASN A C 1
ATOM 634 O O . ASN A 1 79 ? 6.720 3.267 -15.896 1.00 84.25 79 ASN A O 1
ATOM 638 N N . ASP A 1 80 ? 5.926 4.869 -14.538 1.00 83.69 80 ASP A N 1
ATOM 639 C CA . ASP A 1 80 ? 7.200 5.257 -13.950 1.00 83.69 80 ASP A CA 1
ATOM 640 C C . ASP A 1 80 ? 7.273 4.814 -12.477 1.00 83.69 80 ASP A C 1
ATOM 642 O O . ASP A 1 80 ? 6.366 5.051 -11.674 1.00 83.69 80 ASP A O 1
ATOM 646 N N . VAL A 1 81 ? 8.364 4.133 -12.116 1.00 83.62 81 VAL A N 1
ATOM 647 C CA . VAL A 1 81 ? 8.572 3.599 -10.759 1.00 83.62 81 VAL A CA 1
ATOM 648 C C . VAL A 1 81 ? 8.810 4.719 -9.746 1.00 83.62 81 VAL A C 1
ATOM 650 O O . VAL A 1 81 ? 8.431 4.578 -8.582 1.00 83.62 81 VAL A O 1
ATOM 653 N N . LYS A 1 82 ? 9.456 5.815 -10.154 1.00 85.75 82 LYS A N 1
ATOM 654 C CA . LYS A 1 82 ? 9.732 6.953 -9.278 1.00 85.75 82 LYS A CA 1
ATOM 655 C C . LYS A 1 82 ? 8.425 7.661 -8.927 1.00 85.75 82 LYS A C 1
ATOM 657 O O . LYS A 1 82 ? 8.154 7.827 -7.744 1.00 85.75 82 LYS A O 1
ATOM 662 N N . GLU A 1 83 ? 7.574 7.940 -9.913 1.00 85.81 83 GLU A N 1
ATOM 663 C CA . GLU A 1 83 ? 6.245 8.532 -9.688 1.00 85.81 83 GLU A CA 1
ATOM 664 C C . GLU A 1 83 ? 5.381 7.664 -8.757 1.00 85.81 83 GLU A C 1
ATOM 666 O O . GLU A 1 83 ? 4.715 8.170 -7.850 1.00 85.81 83 GLU A O 1
ATOM 671 N N . ALA A 1 84 ? 5.435 6.339 -8.927 1.00 87.06 84 ALA A N 1
ATOM 672 C CA . ALA A 1 84 ? 4.713 5.407 -8.067 1.00 87.06 84 ALA A CA 1
ATOM 673 C C . ALA A 1 84 ? 5.198 5.450 -6.610 1.00 87.06 84 ALA A C 1
ATOM 675 O O . ALA A 1 84 ? 4.387 5.395 -5.686 1.00 87.06 84 ALA A O 1
ATOM 676 N N . LYS A 1 85 ? 6.518 5.542 -6.401 1.00 87.12 85 LYS A N 1
ATOM 677 C CA . LYS A 1 85 ? 7.126 5.644 -5.068 1.00 87.12 85 LYS A CA 1
ATOM 678 C C . LYS A 1 85 ? 6.830 6.983 -4.409 1.00 87.12 85 LYS A C 1
ATOM 680 O O . LYS A 1 85 ? 6.496 6.993 -3.227 1.00 87.12 85 LYS A O 1
ATOM 685 N N . ASP A 1 86 ? 6.922 8.074 -5.163 1.00 90.00 86 ASP A N 1
ATOM 686 C CA . ASP A 1 86 ? 6.626 9.417 -4.669 1.00 90.00 86 ASP A CA 1
ATOM 687 C C . ASP A 1 86 ? 5.155 9.500 -4.243 1.00 90.00 86 ASP A C 1
ATOM 689 O O . ASP A 1 86 ? 4.869 9.838 -3.095 1.00 90.00 86 ASP A O 1
ATOM 693 N N . THR A 1 87 ? 4.232 9.030 -5.092 1.00 88.38 87 THR A N 1
ATOM 694 C CA . THR A 1 87 ? 2.800 8.987 -4.755 1.00 88.38 87 THR A CA 1
ATOM 695 C C . THR A 1 87 ? 2.529 8.092 -3.544 1.00 88.38 87 THR A C 1
ATOM 697 O O . THR A 1 87 ? 1.766 8.461 -2.655 1.00 88.38 87 THR A O 1
ATOM 700 N N . TYR A 1 88 ? 3.160 6.915 -3.468 1.00 88.62 88 TYR A N 1
ATOM 701 C CA . TYR A 1 88 ? 3.023 6.022 -2.314 1.00 88.62 88 TYR A CA 1
ATOM 702 C C . TYR A 1 88 ? 3.496 6.689 -1.013 1.00 88.62 88 TYR A C 1
ATOM 704 O O . TYR A 1 88 ? 2.815 6.606 0.008 1.00 88.62 88 TYR A O 1
ATOM 712 N N . ALA A 1 89 ? 4.624 7.402 -1.051 1.00 89.19 89 ALA A N 1
ATOM 713 C CA . ALA A 1 89 ? 5.142 8.133 0.099 1.00 89.19 89 ALA A CA 1
ATOM 714 C C . ALA A 1 89 ? 4.231 9.303 0.507 1.00 89.19 89 ALA A C 1
ATOM 716 O O . ALA A 1 89 ? 4.042 9.537 1.700 1.00 89.19 89 ALA A O 1
ATOM 717 N N . GLU A 1 90 ? 3.647 10.027 -0.450 1.00 90.00 90 GLU A N 1
ATOM 718 C CA . GLU A 1 90 ? 2.656 11.073 -0.170 1.00 90.00 90 GLU A CA 1
ATOM 719 C C . GLU A 1 90 ? 1.391 10.502 0.474 1.00 90.00 90 GLU A C 1
ATOM 721 O O . GLU A 1 90 ? 0.900 11.045 1.464 1.00 90.00 90 GLU A O 1
ATOM 726 N N . MET A 1 91 ? 0.907 9.361 -0.019 1.00 86.75 91 MET A N 1
ATOM 727 C CA . MET A 1 91 ? -0.238 8.676 0.572 1.00 86.75 91 MET A CA 1
ATOM 728 C C . MET A 1 91 ? 0.040 8.235 2.012 1.00 86.75 91 MET A C 1
ATOM 730 O O . MET A 1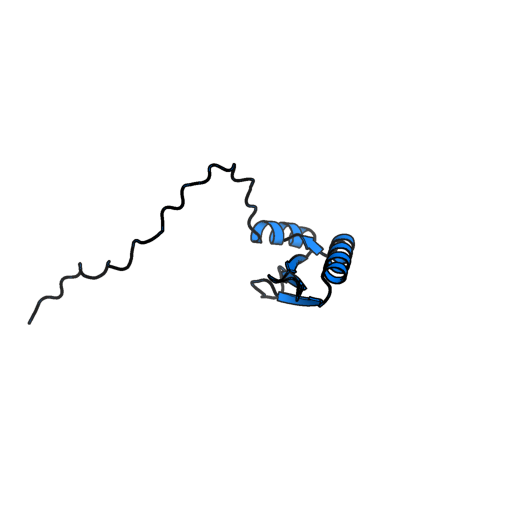 91 ? -0.799 8.458 2.878 1.00 86.75 91 MET A O 1
ATOM 734 N N . LEU A 1 92 ? 1.219 7.691 2.318 1.00 86.69 92 LEU A N 1
ATOM 735 C CA . LEU A 1 92 ? 1.578 7.371 3.706 1.00 86.69 92 LEU A CA 1
ATOM 736 C C . LEU A 1 92 ? 1.678 8.626 4.592 1.00 86.69 92 LEU A C 1
ATOM 738 O O . LEU A 1 92 ? 1.304 8.586 5.762 1.00 86.69 92 LEU A O 1
ATOM 742 N N . LYS A 1 93 ? 2.144 9.755 4.044 1.00 88.38 93 LYS A N 1
ATOM 743 C CA . LYS A 1 93 ? 2.235 11.034 4.771 1.00 88.38 93 LYS A CA 1
ATOM 744 C C . LYS A 1 93 ? 0.881 11.684 5.044 1.00 88.38 93 LYS A C 1
ATOM 746 O O . LYS A 1 93 ? 0.783 12.427 6.016 1.00 88.38 93 LYS A O 1
ATOM 751 N N . SER A 1 94 ? -0.138 11.418 4.223 1.00 87.00 94 SER A N 1
ATOM 752 C CA . SER A 1 94 ? -1.493 11.963 4.425 1.00 87.00 94 SER A CA 1
ATOM 753 C C . SER A 1 94 ? -2.095 11.574 5.779 1.00 87.00 94 SER A C 1
ATOM 755 O O . SER A 1 94 ? -2.920 12.300 6.320 1.00 87.00 94 SER A O 1
ATOM 757 N N . GLY A 1 95 ? -1.655 10.447 6.350 1.00 81.44 95 GLY A N 1
ATOM 758 C CA . GLY A 1 95 ? -2.208 9.905 7.586 1.00 81.44 95 GLY A CA 1
ATOM 759 C C . GLY A 1 95 ? -3.510 9.126 7.389 1.00 81.44 95 GLY A C 1
ATOM 760 O O . GLY A 1 95 ? -3.948 8.484 8.338 1.00 81.44 95 GLY A O 1
ATOM 761 N N . ASP A 1 96 ? -4.077 9.098 6.181 1.00 83.62 96 ASP A N 1
ATOM 762 C CA . ASP A 1 96 ? -5.262 8.295 5.841 1.00 83.62 96 ASP A CA 1
ATOM 763 C C . ASP A 1 96 ? -4.918 6.819 5.572 1.00 83.62 96 ASP A C 1
ATOM 765 O O . ASP A 1 96 ? -5.783 5.936 5.609 1.00 83.62 96 ASP A O 1
ATOM 769 N N . TYR A 1 97 ? -3.639 6.532 5.307 1.00 84.75 97 TYR A N 1
ATOM 770 C CA . TYR A 1 97 ? -3.172 5.217 4.884 1.00 84.75 97 TYR A CA 1
ATOM 771 C C . TYR A 1 97 ? -2.020 4.690 5.742 1.00 84.75 97 TYR A C 1
ATOM 773 O O . TYR A 1 97 ? -1.148 5.440 6.176 1.00 84.75 97 TYR A O 1
ATOM 781 N N . ALA A 1 98 ? -1.993 3.374 5.935 1.00 85.12 98 ALA A N 1
ATOM 782 C CA . ALA A 1 98 ? -0.914 2.641 6.583 1.00 85.12 98 ALA A CA 1
ATOM 783 C C . ALA A 1 98 ? -0.314 1.599 5.627 1.00 85.12 98 ALA A C 1
ATOM 785 O O . ALA A 1 98 ? -0.977 1.110 4.713 1.00 85.12 98 ALA A O 1
ATOM 786 N N . GLU A 1 99 ? 0.952 1.252 5.832 1.00 83.75 99 GLU A N 1
ATOM 787 C CA . GLU A 1 99 ? 1.655 0.262 5.013 1.00 83.75 99 GLU A CA 1
ATOM 788 C C . GLU A 1 99 ? 1.209 -1.171 5.353 1.00 83.75 99 GLU A C 1
ATOM 790 O O . GLU A 1 99 ? 1.281 -1.604 6.509 1.00 83.75 99 GLU A O 1
ATOM 795 N N . GLY A 1 100 ? 0.747 -1.910 4.335 1.00 77.06 100 GLY A N 1
ATOM 796 C CA . GLY A 1 100 ? 0.285 -3.301 4.452 1.00 77.06 100 GLY A CA 1
ATOM 797 C C . GLY A 1 100 ? 1.315 -4.347 4.062 1.00 77.06 100 GLY A C 1
ATOM 798 O O . GLY A 1 100 ? 1.986 -4.187 3.024 1.00 77.06 100 GLY A O 1
#

Foldseek 3Di:
DDDDDPPPPPPPPDDDPPPPPPPDPPPPPCDVVNVQVVQVVQQAWEKDWDQDPPRQKIWIWIGHDPPPDDDTHTDDMDRHPVVNVVVVVVSVVVSRYDYD

pLDDT: mean 70.76, std 16.84, range [40.38, 90.0]

Radius of gyration: 21.48 Å; chains: 1; bounding box: 37×70×31 Å

Organism: NCBI:txid2710596